Protein AF-A0A5J5WFV6-F1 (afdb_m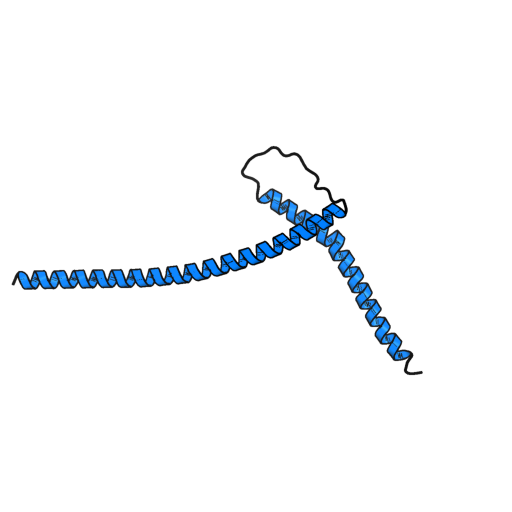onomer_lite)

InterPro domains:
  IPR010471 Protein of unknown function DUF1068 [PF06364] (13-70)

Secondary structure (DSSP, 8-state):
-HHHHHHHHHHHHHHHHHHHHHHHHHHHHHHHHHHHHHHHHHHHHHHHHHHHHHHHHHHHHHHHHTT-----------SS-HHHHHHHHHHHHHHHHIIIIIHHHHHHHHHHHHHHHHHHHHHHHTT--

Foldseek 3Di:
DVVVVVVVVVVVVVVVVVVVVVVVVVVVVVVVVVVVVVVVVVVVVVVVVVVVVVVVVVVVVVCVVVVNDDPPPDDPDDDDPPPVVVVVVVVVVVVCCCVVPVVVVVVVVVVVVVVVVVVVVVVVVVVPD

Sequence (129 aa):
MLNCYSFLHKCFFLLEDKKLASQYQKEADKCNLGMETCEEVREKAEEALSAQMKLTAMWEIRSRQKGWREKVAKSNAQTQGKTNYTRLRSKNNLQKAHNGWLLPLQMHVGGIAAANKNDIDQHAVDTVL

pLDDT: mean 76.07, std 18.39, range [40.69, 98.0]

Radius of gyration: 33.79 Å; chains: 1; bounding box: 56×51×113 Å

Structure (mmCIF, N/CA/C/O backbone):
data_AF-A0A5J5WFV6-F1
#
_entry.id   AF-A0A5J5WFV6-F1
#
loop_
_atom_site.group_PDB
_atom_site.id
_atom_site.type_symbol
_atom_site.label_atom_id
_atom_site.label_alt_id
_atom_site.label_comp_id
_atom_site.label_asym_id
_atom_site.label_entity_id
_atom_site.label_seq_id
_atom_site.pdbx_PDB_ins_code
_atom_site.Cartn_x
_atom_site.Cartn_y
_atom_site.Cartn_z
_atom_site.occupancy
_atom_site.B_iso_or_equiv
_atom_site.auth_seq_id
_atom_site.auth_comp_id
_atom_site.auth_asym_id
_atom_site.auth_atom_id
_atom_site.pdbx_PDB_model_num
ATOM 1 N N . MET A 1 1 ? 32.607 -3.146 -54.985 1.00 63.66 1 MET A N 1
ATOM 2 C CA . MET A 1 1 ? 32.992 -2.215 -53.898 1.00 63.66 1 MET A CA 1
ATOM 3 C C . MET A 1 1 ? 31.770 -1.632 -53.181 1.00 63.66 1 MET A C 1
ATOM 5 O O . MET A 1 1 ? 31.630 -1.908 -51.998 1.00 63.66 1 MET A O 1
ATOM 9 N N . LEU A 1 2 ? 30.848 -0.922 -53.856 1.00 72.75 2 LEU A N 1
ATOM 10 C CA . LEU A 1 2 ? 29.693 -0.272 -53.195 1.00 72.75 2 LEU A CA 1
ATOM 11 C C . LEU A 1 2 ? 28.761 -1.224 -52.409 1.00 72.75 2 LEU A C 1
ATOM 13 O O . LEU A 1 2 ? 28.326 -0.880 -51.313 1.00 72.75 2 LEU A O 1
ATOM 17 N N . ASN A 1 3 ? 28.500 -2.436 -52.912 1.00 82.38 3 ASN A N 1
ATOM 18 C CA . ASN A 1 3 ? 27.613 -3.400 -52.236 1.00 82.38 3 ASN A CA 1
ATOM 19 C C . ASN A 1 3 ? 28.175 -3.914 -50.901 1.00 82.38 3 ASN A C 1
ATOM 21 O O . ASN A 1 3 ? 27.422 -4.119 -49.953 1.00 82.38 3 ASN A O 1
ATOM 25 N N . CYS A 1 4 ? 29.497 -4.068 -50.797 1.00 87.62 4 CYS A N 1
ATOM 26 C CA . CYS A 1 4 ? 30.140 -4.503 -49.556 1.00 87.62 4 CYS A CA 1
ATOM 27 C C . CYS A 1 4 ? 30.084 -3.406 -48.487 1.00 87.62 4 CYS A C 1
ATOM 29 O O . CYS A 1 4 ? 29.856 -3.699 -47.318 1.00 87.62 4 CYS A O 1
ATOM 31 N N . TYR A 1 5 ? 30.239 -2.141 -48.892 1.00 90.12 5 TYR A N 1
ATOM 32 C CA . TYR A 1 5 ? 30.130 -1.005 -47.978 1.00 90.12 5 TYR A CA 1
ATOM 33 C C . TYR A 1 5 ? 28.697 -0.833 -47.455 1.00 90.12 5 TYR A C 1
ATOM 35 O O . TYR A 1 5 ? 28.492 -0.673 -46.256 1.00 90.12 5 TYR A O 1
ATOM 43 N N . SER A 1 6 ? 27.696 -0.952 -48.334 1.00 91.19 6 SER A N 1
ATOM 44 C CA . SER A 1 6 ? 26.281 -0.912 -47.942 1.00 91.19 6 SE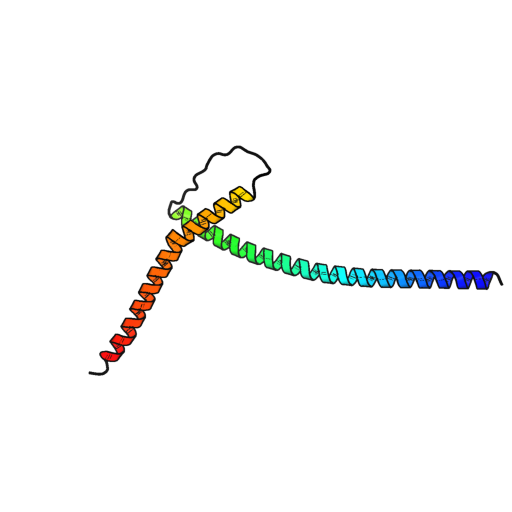R A CA 1
ATOM 45 C C . SER A 1 6 ? 25.917 -2.040 -46.965 1.00 91.19 6 SER A C 1
ATOM 47 O O . SER A 1 6 ? 25.250 -1.797 -45.958 1.00 91.19 6 SER A O 1
ATOM 49 N N . PHE A 1 7 ? 26.415 -3.256 -47.212 1.00 92.19 7 PHE A N 1
ATOM 50 C CA . PHE A 1 7 ? 26.228 -4.391 -46.310 1.00 92.19 7 PHE A CA 1
ATOM 51 C C . PHE A 1 7 ? 26.872 -4.149 -44.937 1.00 92.19 7 PHE A C 1
ATOM 53 O O . PHE A 1 7 ? 26.215 -4.320 -43.911 1.00 92.19 7 PHE A O 1
ATOM 60 N N . LEU A 1 8 ? 28.123 -3.678 -44.909 1.00 93.12 8 LEU A N 1
ATOM 61 C CA . LEU A 1 8 ? 28.847 -3.395 -43.669 1.00 93.12 8 LEU A CA 1
ATOM 62 C C . LEU A 1 8 ? 28.167 -2.295 -42.840 1.00 93.12 8 LEU A C 1
ATOM 64 O O . LEU A 1 8 ? 28.007 -2.443 -41.630 1.00 93.12 8 LEU A O 1
ATOM 68 N N . HIS A 1 9 ? 27.707 -1.229 -43.496 1.00 92.94 9 HIS A N 1
ATOM 69 C CA . HIS A 1 9 ? 26.970 -0.139 -42.861 1.00 92.94 9 HIS A CA 1
ATOM 70 C C . HIS A 1 9 ? 25.666 -0.633 -42.219 1.00 92.94 9 HIS A C 1
ATOM 72 O O . HIS A 1 9 ? 25.372 -0.308 -41.071 1.00 92.94 9 HIS A O 1
ATOM 78 N N . LYS A 1 10 ? 24.917 -1.500 -42.914 1.00 95.50 10 LYS A N 1
ATOM 79 C CA . LYS A 1 10 ? 23.701 -2.115 -42.368 1.00 95.50 10 LYS A CA 1
ATOM 80 C C . LYS A 1 10 ? 23.999 -3.008 -41.160 1.00 95.50 10 LYS A C 1
ATOM 82 O O . LYS A 1 10 ? 23.265 -2.957 -40.179 1.00 95.50 10 LYS A O 1
ATOM 87 N N . CYS A 1 11 ? 25.071 -3.800 -41.200 1.00 94.56 11 CYS A N 1
ATOM 88 C CA . CYS A 1 11 ? 25.491 -4.616 -40.058 1.00 94.56 11 CYS A CA 1
ATOM 89 C C . CYS A 1 11 ? 25.865 -3.763 -38.840 1.00 94.56 11 CYS A C 1
ATOM 91 O O . CYS A 1 11 ? 25.492 -4.123 -37.728 1.00 94.56 11 CYS A O 1
ATOM 93 N N . PHE A 1 12 ? 26.550 -2.636 -39.046 1.00 96.31 12 PHE A N 1
ATOM 94 C CA . PHE A 1 12 ? 26.890 -1.702 -37.973 1.00 96.31 12 PHE A CA 1
ATOM 95 C C . PHE A 1 12 ? 25.637 -1.134 -37.287 1.00 96.31 12 PHE A C 1
ATOM 97 O O . PHE A 1 12 ? 25.502 -1.264 -36.074 1.00 96.31 12 PHE A O 1
ATOM 104 N N . PHE A 1 13 ? 24.674 -0.612 -38.054 1.00 95.88 13 PHE A N 1
ATOM 105 C CA . PHE A 1 13 ? 23.410 -0.109 -37.495 1.00 95.88 13 PHE A CA 1
ATOM 106 C C . PHE A 1 13 ? 22.611 -1.195 -36.763 1.00 95.88 13 PHE A C 1
ATOM 108 O O . PHE A 1 13 ? 22.146 -0.971 -35.652 1.00 95.88 13 PHE A O 1
ATOM 115 N N . LEU A 1 14 ? 22.526 -2.406 -37.326 1.00 96.12 14 LEU A N 1
ATOM 116 C CA . LEU A 1 14 ? 21.851 -3.529 -36.665 1.00 96.12 14 LEU A CA 1
ATOM 117 C C . LEU A 1 14 ? 22.514 -3.934 -35.338 1.00 96.12 14 LEU A C 1
ATOM 119 O O . LEU A 1 14 ? 21.832 -4.436 -34.443 1.00 96.12 14 LEU A O 1
ATOM 123 N N . LEU A 1 15 ? 23.834 -3.781 -35.211 1.00 97.00 15 LEU A N 1
ATOM 124 C CA . LEU A 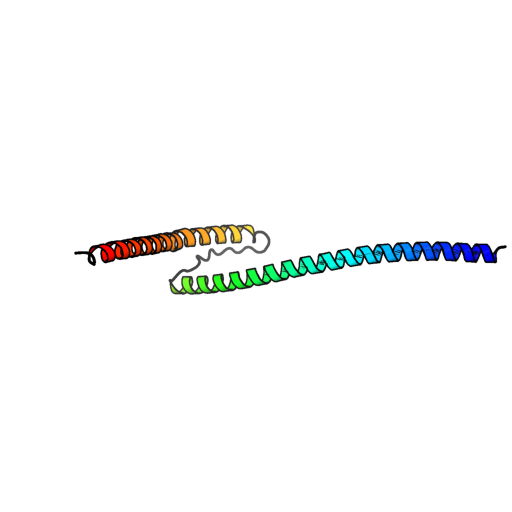1 15 ? 24.549 -4.049 -33.962 1.00 97.00 15 LEU A CA 1
ATOM 125 C C . LEU A 1 15 ? 24.249 -2.975 -32.909 1.00 97.00 15 LEU A C 1
ATOM 127 O O . LEU A 1 15 ? 23.984 -3.326 -31.758 1.00 97.00 15 LEU A O 1
ATOM 131 N N . GLU A 1 16 ? 24.235 -1.701 -33.304 1.00 97.56 16 GLU A N 1
ATOM 132 C CA . GLU A 1 16 ? 23.871 -0.589 -32.417 1.00 97.56 16 GLU A CA 1
ATOM 133 C C . GLU A 1 16 ? 22.410 -0.689 -31.945 1.00 97.56 16 GLU A C 1
ATOM 135 O O . GLU A 1 16 ? 22.148 -0.596 -30.744 1.00 97.56 16 GLU A O 1
ATOM 140 N N . ASP A 1 17 ? 21.470 -1.010 -32.839 1.00 96.81 17 ASP A N 1
ATOM 141 C CA . ASP A 1 17 ? 20.055 -1.205 -32.488 1.00 96.81 17 ASP A CA 1
ATOM 142 C C . ASP A 1 17 ? 19.873 -2.334 -31.464 1.00 96.81 17 ASP A C 1
ATOM 144 O O . ASP A 1 17 ? 19.147 -2.194 -30.478 1.00 96.81 17 ASP A O 1
ATOM 148 N N . LYS A 1 18 ? 20.569 -3.462 -31.650 1.00 97.12 18 LYS A N 1
ATOM 149 C CA . LY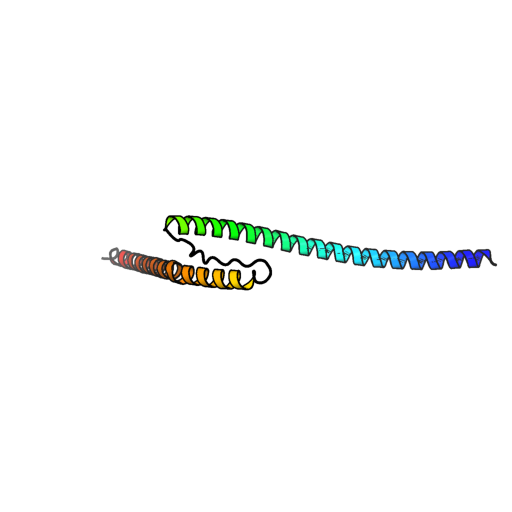S A 1 18 ? 20.518 -4.592 -30.707 1.00 97.12 18 LYS A CA 1
ATOM 150 C C . LYS A 1 18 ? 21.095 -4.234 -29.345 1.00 97.12 18 LYS A C 1
ATOM 152 O O . LYS A 1 18 ? 20.572 -4.675 -28.320 1.00 97.12 18 LYS A O 1
ATOM 157 N N . LYS A 1 19 ? 22.173 -3.452 -29.320 1.00 97.94 19 LYS A N 1
ATOM 158 C CA . LYS A 1 19 ? 22.780 -2.970 -28.079 1.00 97.94 19 LYS A CA 1
ATOM 159 C C . LYS A 1 19 ? 21.809 -2.064 -27.325 1.00 97.94 19 LYS A C 1
ATOM 161 O O . LYS A 1 19 ? 21.613 -2.263 -26.126 1.00 97.94 19 LYS A O 1
ATOM 166 N N . LEU A 1 20 ? 21.159 -1.141 -28.034 1.00 96.38 20 LEU A N 1
ATOM 167 C CA . LEU A 1 20 ? 20.151 -0.254 -27.464 1.00 96.38 20 LEU A CA 1
ATOM 168 C C . LEU A 1 20 ? 18.943 -1.042 -26.936 1.00 96.38 20 LEU A C 1
ATOM 170 O O . LEU A 1 20 ? 18.533 -0.842 -25.794 1.00 96.38 20 LEU A O 1
ATOM 174 N N . ALA A 1 21 ? 18.428 -1.999 -27.710 1.00 96.50 21 ALA A N 1
ATOM 175 C CA . ALA A 1 21 ? 17.331 -2.868 -27.288 1.00 96.50 21 ALA A CA 1
ATOM 176 C C . ALA A 1 21 ? 17.682 -3.680 -26.027 1.00 96.50 21 ALA A C 1
ATOM 178 O O . ALA A 1 21 ? 16.889 -3.745 -25.090 1.00 96.50 21 ALA A O 1
ATOM 179 N N . SER A 1 22 ? 18.894 -4.245 -25.956 1.00 97.25 22 SER A N 1
ATOM 180 C CA . SER A 1 22 ? 19.365 -4.968 -24.766 1.00 97.25 22 SER A CA 1
ATOM 181 C C . SER A 1 22 ? 19.466 -4.063 -23.536 1.00 97.25 22 SER A C 1
ATOM 183 O O . SER A 1 22 ? 19.152 -4.494 -22.426 1.00 97.25 22 SER A O 1
ATOM 185 N N . GLN A 1 23 ? 19.889 -2.810 -23.712 1.00 97.50 23 GLN A N 1
ATOM 186 C CA . GLN A 1 23 ? 19.940 -1.838 -22.624 1.00 97.50 23 GLN A CA 1
ATOM 187 C C . GLN A 1 23 ? 18.539 -1.485 -22.111 1.00 97.50 23 GLN A C 1
ATOM 189 O O . GLN A 1 23 ? 18.329 -1.496 -20.899 1.00 97.50 23 GLN A O 1
ATOM 194 N N . TYR A 1 24 ? 17.583 -1.229 -23.009 1.00 97.12 24 TYR A N 1
ATOM 195 C CA . TYR A 1 24 ? 16.195 -0.965 -22.625 1.00 97.12 24 TYR A CA 1
ATOM 196 C C . TYR A 1 24 ? 15.546 -2.155 -21.926 1.00 97.12 24 TYR A C 1
ATOM 198 O O . TYR A 1 24 ? 14.875 -1.954 -20.920 1.00 97.12 24 TYR A O 1
ATOM 206 N N . GLN A 1 25 ? 15.789 -3.381 -22.399 1.00 97.50 25 GLN A N 1
ATOM 207 C CA . GLN A 1 25 ? 15.270 -4.580 -21.742 1.00 97.50 25 GLN A CA 1
ATOM 208 C C . GLN A 1 25 ? 15.741 -4.662 -20.287 1.00 97.50 25 GLN A C 1
ATOM 210 O O . GLN A 1 25 ? 14.929 -4.832 -19.386 1.00 97.50 25 GLN A O 1
ATOM 215 N N . LYS A 1 26 ? 17.039 -4.450 -20.038 1.00 98.00 26 LYS A N 1
ATOM 216 C CA . LYS A 1 26 ? 17.590 -4.476 -18.674 1.00 98.00 26 LYS A CA 1
ATOM 217 C C . LYS A 1 26 ? 16.966 -3.418 -17.771 1.00 98.00 26 LYS A C 1
ATOM 219 O O . LYS A 1 26 ? 16.784 -3.664 -16.584 1.00 98.00 26 LYS A O 1
ATOM 224 N N . GLU A 1 27 ? 16.686 -2.231 -18.301 1.00 96.81 27 GLU A N 1
ATOM 225 C CA . GLU A 1 27 ? 16.056 -1.167 -17.517 1.00 96.81 27 GLU A CA 1
ATOM 226 C C . GLU A 1 27 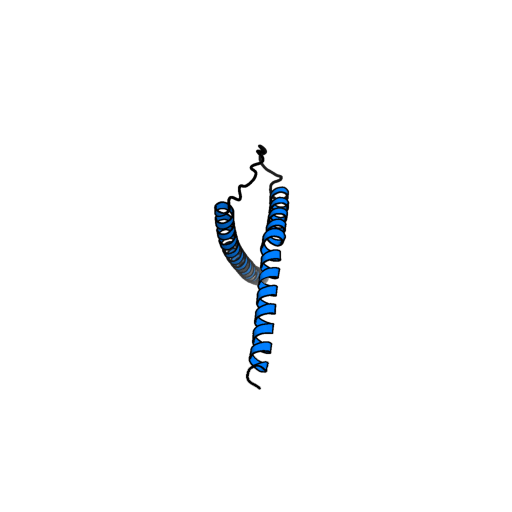? 14.570 -1.451 -17.258 1.00 96.81 27 GLU A C 1
ATOM 228 O O . GLU A 1 27 ? 14.083 -1.201 -16.157 1.00 96.81 27 GLU A O 1
ATOM 233 N N . ALA A 1 28 ? 13.873 -2.055 -18.225 1.00 97.12 28 ALA A N 1
ATOM 234 C CA . ALA A 1 28 ? 12.511 -2.547 -18.042 1.00 97.12 28 ALA A CA 1
ATOM 235 C C . ALA A 1 28 ? 12.452 -3.624 -16.948 1.00 97.12 28 ALA A C 1
ATOM 237 O O . ALA A 1 28 ? 11.608 -3.540 -16.060 1.00 97.12 28 ALA A O 1
ATOM 238 N N . ASP A 1 29 ? 13.394 -4.570 -16.941 1.00 97.56 29 ASP A N 1
ATOM 239 C CA . ASP A 1 29 ? 13.460 -5.624 -15.923 1.00 97.56 29 ASP A CA 1
ATOM 240 C C . ASP A 1 29 ? 13.676 -5.043 -14.513 1.00 97.56 29 ASP A C 1
ATOM 242 O O . ASP A 1 29 ? 13.034 -5.474 -13.555 1.00 97.56 29 ASP A O 1
ATOM 246 N N . LYS A 1 30 ? 14.519 -4.008 -14.373 1.00 97.62 30 LYS A N 1
ATOM 247 C CA . LYS A 1 30 ? 14.677 -3.287 -13.097 1.00 97.62 30 LYS A CA 1
ATOM 248 C C . LYS A 1 30 ? 13.399 -2.569 -12.673 1.00 97.62 30 LYS A C 1
ATOM 250 O O . LYS A 1 30 ? 13.065 -2.580 -11.490 1.00 97.62 30 LYS A O 1
ATOM 255 N N . CYS A 1 31 ? 12.706 -1.925 -13.614 1.00 97.06 31 CYS A N 1
ATOM 256 C CA . CYS A 1 31 ? 11.445 -1.242 -13.338 1.00 97.06 31 CYS A CA 1
ATOM 257 C C . CYS A 1 31 ? 10.379 -2.232 -12.860 1.00 97.06 31 CYS A C 1
ATOM 259 O O . CYS A 1 31 ? 9.724 -1.966 -11.856 1.00 97.06 31 CYS A O 1
ATOM 261 N N . ASN A 1 32 ? 10.275 -3.392 -13.512 1.00 96.38 32 ASN A N 1
ATOM 262 C CA . ASN A 1 32 ? 9.355 -4.459 -13.124 1.00 96.38 32 ASN A CA 1
ATOM 263 C C . ASN A 1 32 ? 9.655 -4.962 -11.709 1.00 96.38 32 ASN A C 1
ATOM 265 O O . ASN A 1 32 ? 8.757 -4.995 -10.872 1.00 96.38 32 ASN A O 1
ATOM 269 N N . LEU A 1 33 ? 10.927 -5.242 -11.405 1.00 96.75 33 LEU A N 1
ATOM 270 C CA . LEU A 1 33 ? 11.340 -5.655 -10.062 1.00 96.75 33 LEU A CA 1
ATOM 271 C C . LEU A 1 33 ? 10.993 -4.596 -8.997 1.00 96.75 33 LEU A C 1
ATOM 273 O O . LEU A 1 33 ? 10.529 -4.916 -7.899 1.00 96.75 33 LEU A O 1
ATOM 277 N N . GLY A 1 34 ? 11.205 -3.317 -9.321 1.00 96.69 34 GLY A N 1
ATOM 278 C CA . GLY A 1 34 ? 10.837 -2.202 -8.448 1.00 96.69 34 GLY A CA 1
ATOM 279 C C . GLY A 1 34 ? 9.324 -2.070 -8.253 1.00 96.69 34 GLY A C 1
ATOM 280 O O . GLY A 1 34 ? 8.873 -1.808 -7.138 1.00 96.69 34 GLY A O 1
ATOM 281 N N . MET A 1 35 ? 8.543 -2.278 -9.316 1.00 97.12 35 MET A N 1
ATOM 282 C CA . MET A 1 35 ? 7.083 -2.236 -9.283 1.00 97.12 35 MET A CA 1
ATOM 283 C C . MET A 1 35 ? 6.524 -3.338 -8.385 1.00 97.12 35 MET A C 1
ATOM 285 O O . MET A 1 35 ? 5.744 -3.028 -7.491 1.00 97.12 35 MET A O 1
ATOM 289 N N . GLU A 1 36 ? 6.977 -4.582 -8.548 1.00 94.62 36 GLU A N 1
ATOM 290 C CA . GLU A 1 36 ? 6.543 -5.707 -7.708 1.00 94.62 36 GLU A CA 1
ATOM 291 C C . GLU A 1 36 ? 6.784 -5.431 -6.218 1.00 94.62 36 GLU A C 1
ATOM 293 O O . GLU A 1 36 ? 5.882 -5.595 -5.398 1.00 94.62 36 GLU A O 1
ATOM 298 N N . THR A 1 37 ? 7.965 -4.908 -5.869 1.00 95.44 37 THR A N 1
ATOM 299 C CA . THR A 1 37 ? 8.287 -4.552 -4.476 1.00 95.44 37 THR A CA 1
ATOM 300 C C . THR A 1 37 ? 7.373 -3.441 -3.943 1.00 95.44 37 THR A C 1
ATOM 302 O O . THR A 1 37 ? 6.931 -3.483 -2.793 1.00 95.44 37 THR A O 1
ATOM 305 N N . CYS A 1 38 ? 7.090 -2.420 -4.759 1.00 94.44 38 CYS A N 1
ATOM 306 C CA . CYS A 1 38 ? 6.215 -1.319 -4.359 1.00 94.44 38 CYS A CA 1
ATOM 307 C C . CYS A 1 38 ? 4.778 -1.797 -4.131 1.00 94.44 38 CYS A C 1
ATOM 309 O O . CYS A 1 38 ? 4.141 -1.387 -3.158 1.00 94.44 38 CYS A O 1
ATOM 311 N N . GLU A 1 39 ? 4.281 -2.660 -5.012 1.00 97.25 39 GLU A N 1
ATOM 312 C CA . GLU A 1 39 ? 2.935 -3.212 -4.918 1.00 97.25 39 GLU A CA 1
ATOM 313 C C . GLU A 1 39 ? 2.788 -4.108 -3.684 1.00 97.25 39 GLU A C 1
ATOM 315 O O . GLU A 1 39 ? 1.833 -3.942 -2.928 1.00 97.25 39 GLU A O 1
ATOM 320 N N . GLU A 1 40 ? 3.783 -4.945 -3.373 1.00 95.44 40 GLU A N 1
ATOM 321 C CA . GLU A 1 40 ? 3.771 -5.764 -2.154 1.00 95.44 40 GLU A CA 1
ATOM 322 C C . GLU A 1 40 ? 3.702 -4.900 -0.878 1.00 95.44 40 GLU A C 1
ATOM 324 O O . GLU A 1 40 ? 2.945 -5.187 0.056 1.00 95.44 40 GLU A O 1
ATOM 329 N N . VAL A 1 41 ? 4.473 -3.808 -0.820 1.00 96.19 41 VAL A N 1
ATOM 330 C CA . VAL A 1 41 ? 4.436 -2.877 0.320 1.00 96.19 41 VAL A CA 1
ATOM 331 C C . VAL A 1 41 ? 3.087 -2.159 0.407 1.00 96.19 41 VAL A C 1
ATOM 333 O O . VAL A 1 41 ? 2.569 -1.980 1.515 1.00 96.19 41 VAL A O 1
ATOM 336 N N . ARG A 1 42 ? 2.500 -1.765 -0.731 1.00 94.12 42 ARG A N 1
ATOM 337 C CA . ARG A 1 42 ? 1.167 -1.147 -0.784 1.00 94.12 42 ARG A CA 1
ATOM 338 C C . ARG A 1 42 ? 0.107 -2.101 -0.237 1.00 94.12 42 ARG A C 1
ATOM 340 O O . ARG A 1 42 ? -0.654 -1.701 0.641 1.00 94.12 42 ARG A O 1
ATOM 347 N N . GLU A 1 43 ? 0.092 -3.350 -0.691 1.00 97.00 43 GLU A N 1
ATOM 348 C CA . GLU A 1 43 ? -0.870 -4.365 -0.246 1.00 97.00 43 GLU A CA 1
ATOM 349 C C . GLU A 1 43 ? -0.765 -4.634 1.260 1.00 97.00 43 GLU A C 1
ATOM 351 O O . GLU A 1 43 ? -1.775 -4.601 1.967 1.00 97.00 43 GLU A O 1
ATOM 356 N N . LYS A 1 44 ? 0.456 -4.780 1.792 1.00 94.94 44 LYS A N 1
ATOM 357 C CA . LYS A 1 44 ? 0.678 -4.925 3.244 1.00 94.94 44 LYS A CA 1
ATOM 358 C C . LYS A 1 44 ? 0.183 -3.712 4.034 1.00 94.94 44 LYS A C 1
ATOM 360 O O . LYS A 1 44 ? -0.391 -3.861 5.116 1.00 94.94 44 LYS A O 1
ATOM 365 N N . ALA A 1 45 ? 0.401 -2.501 3.520 1.00 87.75 45 ALA A N 1
ATOM 366 C CA . ALA A 1 45 ? -0.073 -1.279 4.161 1.00 87.75 45 ALA A CA 1
ATOM 367 C C . ALA A 1 45 ? -1.608 -1.176 4.139 1.00 87.75 45 ALA A C 1
ATOM 369 O O . ALA A 1 45 ? -2.206 -0.762 5.134 1.00 87.75 45 ALA A O 1
ATOM 370 N N . GLU A 1 46 ? -2.249 -1.577 3.042 1.00 92.25 46 GLU A N 1
ATOM 371 C CA . GLU A 1 46 ? -3.708 -1.623 2.916 1.00 92.25 46 GLU A CA 1
ATOM 372 C C . GLU A 1 46 ? -4.337 -2.660 3.851 1.00 92.25 46 GLU A C 1
ATOM 374 O O . GLU A 1 46 ? -5.344 -2.365 4.503 1.00 92.25 46 GLU A O 1
ATOM 379 N N . GLU A 1 47 ? -3.725 -3.835 3.999 1.00 91.12 47 GLU A N 1
ATOM 380 C CA . GLU A 1 47 ? -4.171 -4.851 4.954 1.00 91.12 47 GLU A CA 1
ATOM 381 C C . GLU A 1 47 ? -4.068 -4.343 6.400 1.00 91.12 47 GLU A C 1
ATOM 383 O O . GLU A 1 47 ? -5.042 -4.403 7.162 1.00 91.12 47 GLU A O 1
ATOM 388 N N . ALA A 1 48 ? -2.921 -3.762 6.767 1.00 89.25 48 ALA A N 1
ATOM 389 C CA . ALA A 1 48 ? -2.718 -3.174 8.087 1.00 89.25 48 ALA A CA 1
ATOM 390 C C . ALA A 1 48 ? -3.719 -2.040 8.361 1.00 89.25 48 ALA A C 1
ATOM 392 O O . ALA A 1 48 ? -4.294 -1.959 9.451 1.00 89.25 48 ALA A O 1
ATOM 393 N N . LEU A 1 49 ? -3.976 -1.185 7.366 1.00 84.81 49 LEU A N 1
ATOM 394 C CA . LEU A 1 49 ? -4.956 -0.111 7.476 1.00 84.81 49 LEU A CA 1
ATOM 395 C C . LEU A 1 49 ? -6.376 -0.664 7.646 1.00 84.81 49 LEU A C 1
ATOM 397 O O . LEU A 1 49 ? -7.108 -0.196 8.516 1.00 84.81 49 LEU A O 1
ATOM 401 N N . SER A 1 50 ? -6.757 -1.688 6.884 1.00 83.88 50 SER A N 1
ATOM 402 C CA . SER A 1 50 ? -8.059 -2.353 7.001 1.00 83.88 50 SER A CA 1
ATOM 403 C C . SER A 1 50 ? -8.267 -2.958 8.394 1.00 83.88 50 SER A C 1
ATOM 405 O O . SER A 1 50 ? -9.315 -2.756 9.018 1.00 83.88 50 SER A O 1
ATOM 407 N N . ALA A 1 51 ? -7.251 -3.629 8.946 1.00 90.31 51 ALA A N 1
ATOM 408 C CA . ALA A 1 51 ? -7.285 -4.148 10.312 1.00 90.31 51 ALA A CA 1
ATOM 409 C C . ALA A 1 51 ? -7.452 -3.023 11.354 1.00 90.31 51 ALA A C 1
ATOM 411 O O . ALA A 1 51 ? -8.297 -3.120 12.251 1.00 90.31 51 ALA A O 1
ATOM 412 N N . GLN A 1 52 ? -6.714 -1.919 11.198 1.00 83.56 52 GLN A N 1
ATOM 413 C CA . GLN A 1 52 ? -6.835 -0.735 12.057 1.00 83.56 52 GLN A CA 1
ATOM 414 C C . GLN A 1 52 ? -8.220 -0.086 11.967 1.00 83.56 52 GLN A C 1
ATOM 416 O O . GLN A 1 52 ? -8.789 0.301 12.991 1.00 83.56 52 GLN A O 1
ATOM 421 N N . MET A 1 53 ? -8.806 0.002 10.771 1.00 86.44 53 MET A N 1
ATOM 422 C CA . MET A 1 53 ? -10.152 0.544 10.570 1.00 86.44 53 MET A CA 1
ATOM 423 C C . MET A 1 53 ? -11.212 -0.317 11.262 1.00 86.44 53 MET A C 1
ATOM 425 O O . MET A 1 53 ? -12.092 0.231 11.923 1.00 86.44 53 MET A O 1
ATOM 429 N N . LYS A 1 54 ? -11.103 -1.652 11.193 1.00 89.31 54 LYS A N 1
ATOM 430 C CA . LYS A 1 54 ? -12.013 -2.571 11.901 1.00 89.31 54 LYS A CA 1
ATOM 431 C C . LYS A 1 54 ? -11.949 -2.374 13.415 1.00 89.31 54 LYS A C 1
ATOM 433 O O . LYS A 1 54 ? -12.987 -2.231 14.061 1.00 89.31 54 LYS A O 1
ATOM 438 N N . LEU A 1 55 ? -10.741 -2.312 13.981 1.00 79.12 55 LEU A N 1
ATOM 439 C CA . LEU A 1 55 ? -10.543 -2.023 15.405 1.00 79.12 55 LEU A CA 1
ATOM 440 C C . LEU A 1 55 ? -11.141 -0.663 15.771 1.00 79.12 55 LEU A C 1
ATOM 442 O O . LEU A 1 55 ? -11.911 -0.563 16.725 1.00 79.12 55 LEU A O 1
ATOM 446 N N . THR A 1 56 ? -10.842 0.366 14.981 1.00 79.94 56 THR A N 1
ATOM 447 C CA . THR A 1 56 ? -11.344 1.727 15.200 1.00 79.94 56 THR A CA 1
ATOM 448 C C . THR A 1 56 ? -12.873 1.777 15.171 1.00 79.94 56 THR A C 1
ATOM 450 O O . THR A 1 56 ? -13.469 2.377 16.063 1.00 79.94 56 THR A O 1
ATOM 453 N N . ALA A 1 57 ? -13.524 1.094 14.225 1.00 82.44 57 ALA A N 1
ATOM 454 C CA . ALA A 1 57 ? -14.981 1.012 14.146 1.00 82.44 57 ALA A CA 1
ATOM 455 C C . ALA A 1 57 ? -15.593 0.318 15.375 1.00 82.44 57 ALA A C 1
ATOM 457 O O . ALA A 1 57 ? -16.566 0.812 15.946 1.00 82.44 57 ALA A O 1
ATOM 458 N N . MET A 1 58 ? -15.001 -0.788 15.841 1.00 85.56 58 MET A N 1
ATOM 459 C CA . MET A 1 58 ? -15.448 -1.454 17.072 1.00 85.56 58 MET A CA 1
ATOM 460 C C . MET A 1 58 ? -15.334 -0.534 18.295 1.00 85.56 58 MET A C 1
ATOM 462 O O . MET A 1 58 ? -16.256 -0.463 19.115 1.00 85.56 58 MET A O 1
ATOM 466 N N . TRP A 1 59 ? -14.223 0.198 18.415 1.00 82.38 59 TRP A N 1
ATOM 467 C CA . TRP A 1 59 ? -14.024 1.172 19.489 1.00 82.38 59 TRP A CA 1
ATOM 468 C C . TRP A 1 59 ? -15.004 2.341 19.399 1.00 82.38 59 TRP A C 1
ATOM 470 O O . TRP A 1 59 ? -15.537 2.765 20.428 1.00 82.38 59 TRP A O 1
ATOM 480 N N . GLU A 1 60 ? -15.302 2.826 18.193 1.00 81.56 60 GLU A N 1
ATOM 481 C CA . GLU A 1 60 ? -16.307 3.863 17.990 1.00 81.56 60 GLU A CA 1
ATOM 482 C C . GLU A 1 60 ? -17.680 3.385 18.467 1.00 81.56 60 GLU A C 1
ATOM 484 O O . GLU A 1 60 ? -18.282 4.054 19.308 1.00 81.56 60 GLU A O 1
ATOM 489 N N . ILE A 1 61 ? -18.146 2.210 18.029 1.00 82.88 61 ILE A N 1
ATOM 490 C CA . ILE A 1 61 ? -19.435 1.639 18.454 1.00 82.88 61 ILE A CA 1
ATOM 491 C C . ILE A 1 61 ? -19.514 1.557 19.982 1.00 82.88 61 ILE A C 1
ATOM 493 O O . ILE A 1 61 ? -20.475 2.046 20.583 1.00 82.88 61 ILE A O 1
ATOM 497 N N . ARG A 1 62 ? -18.477 1.008 20.629 1.00 84.75 62 ARG A N 1
ATOM 498 C CA . ARG A 1 62 ? -18.407 0.912 22.095 1.00 84.75 62 ARG A CA 1
ATOM 499 C C . ARG A 1 62 ? -18.478 2.288 22.758 1.00 84.75 62 ARG A C 1
ATOM 501 O O . ARG A 1 62 ? -19.164 2.452 23.766 1.00 84.75 62 ARG A O 1
ATOM 508 N N . SER A 1 63 ? -17.806 3.289 22.194 1.00 76.56 63 SER A N 1
ATOM 509 C CA . SER A 1 63 ? -17.862 4.658 22.711 1.00 76.56 63 SER A CA 1
ATOM 510 C C . SER A 1 63 ? -19.276 5.248 22.602 1.00 76.56 63 SER A C 1
ATOM 512 O O . SER A 1 63 ? -19.781 5.817 23.574 1.00 76.56 63 SER A O 1
ATOM 514 N N . ARG A 1 64 ? -19.969 5.044 21.469 1.00 82.19 64 ARG A N 1
ATOM 515 C CA . ARG A 1 64 ? -21.342 5.531 21.261 1.00 82.19 64 ARG A CA 1
ATOM 516 C C . ARG A 1 64 ? -22.317 4.884 22.244 1.00 82.19 64 ARG A C 1
ATOM 518 O O . ARG A 1 64 ? -23.137 5.596 22.820 1.00 82.19 64 ARG A O 1
ATOM 525 N N . GLN A 1 65 ? -22.184 3.577 22.492 1.00 81.44 65 GLN A N 1
ATOM 526 C CA . GLN A 1 65 ? -22.971 2.852 23.502 1.00 81.44 65 GLN A CA 1
ATOM 527 C C . GLN A 1 65 ? -22.767 3.410 24.916 1.00 81.44 65 GLN A C 1
ATOM 529 O O . GLN A 1 65 ? -23.706 3.466 25.702 1.00 81.44 65 GLN A O 1
ATOM 534 N N . LYS A 1 66 ? -21.558 3.883 25.237 1.00 83.38 66 LYS A N 1
ATOM 535 C CA . LYS A 1 66 ? -21.251 4.559 26.508 1.00 83.38 66 LYS A CA 1
ATOM 536 C C . LYS A 1 66 ? -21.662 6.038 26.530 1.00 83.38 66 LYS A C 1
ATOM 538 O O . LYS A 1 66 ? -21.282 6.760 27.446 1.00 83.38 66 LYS A O 1
ATOM 543 N N . GLY A 1 67 ? -22.418 6.503 25.533 1.00 81.12 67 GLY A N 1
ATOM 544 C CA . GLY A 1 67 ? -22.948 7.865 25.469 1.00 81.12 67 GLY A CA 1
ATOM 545 C C . GLY A 1 67 ? -21.979 8.906 24.906 1.00 81.12 67 GLY A C 1
ATOM 546 O O . GLY A 1 67 ? -22.271 10.100 24.967 1.00 81.12 67 GLY A O 1
ATOM 547 N N . TRP A 1 68 ? -20.845 8.498 24.325 1.00 75.38 68 TRP A N 1
ATOM 548 C CA . TRP A 1 68 ? -19.849 9.434 23.802 1.00 75.38 68 TRP A CA 1
ATOM 549 C C . TRP A 1 68 ? -20.341 10.048 22.485 1.00 75.38 68 TRP A C 1
ATOM 551 O O . TRP A 1 68 ? -20.295 9.444 21.409 1.00 75.38 68 TRP A O 1
ATOM 561 N N . ARG A 1 69 ? -20.847 11.280 22.568 1.00 74.12 69 ARG A N 1
ATOM 562 C CA . ARG A 1 69 ? -21.268 12.078 21.413 1.00 74.12 69 ARG A CA 1
ATOM 563 C C . ARG A 1 69 ? -20.127 12.974 20.955 1.00 74.12 69 ARG A C 1
ATOM 565 O O . ARG A 1 69 ? -19.452 13.621 21.754 1.00 74.12 69 ARG A O 1
ATOM 572 N N . GLU A 1 70 ? -19.930 13.031 19.647 1.00 67.06 70 GLU A N 1
ATOM 573 C CA . GLU A 1 70 ? -18.999 13.982 19.061 1.00 67.06 70 GLU A CA 1
ATOM 574 C C . GLU A 1 70 ? -19.613 15.378 19.160 1.00 67.06 70 GLU A C 1
ATOM 576 O O . GLU A 1 70 ? -20.752 15.591 18.745 1.00 67.06 70 GLU A O 1
ATOM 581 N N . LYS A 1 71 ? -18.884 16.338 19.741 1.00 63.84 71 LYS A N 1
ATOM 582 C CA . LYS A 1 71 ? -19.304 17.739 19.687 1.00 63.84 71 LYS A CA 1
ATOM 583 C C . LYS A 1 71 ? -19.184 18.178 18.227 1.00 63.84 71 LYS A C 1
ATOM 585 O O . LYS A 1 71 ? -18.078 18.414 17.728 1.00 63.84 71 LYS A O 1
ATOM 590 N N . VAL A 1 72 ? -20.319 18.210 17.533 1.00 53.12 72 VAL A N 1
ATOM 591 C CA . VAL A 1 72 ? -20.431 18.733 16.171 1.00 53.12 72 VAL A CA 1
ATOM 592 C C . VAL A 1 72 ? -20.254 20.244 16.265 1.00 53.12 72 VAL A C 1
ATOM 594 O O . VAL A 1 72 ? -21.202 20.988 16.501 1.00 53.12 72 VAL A O 1
ATOM 597 N N . ALA A 1 73 ? -19.015 20.709 16.132 1.00 55.09 73 ALA A N 1
ATOM 598 C CA . ALA A 1 73 ? -18.782 22.098 15.784 1.00 55.09 73 ALA A CA 1
ATOM 599 C C . ALA A 1 73 ? -19.201 22.245 14.317 1.00 55.09 73 ALA A C 1
ATOM 601 O O . ALA A 1 73 ? -18.578 21.654 13.435 1.00 55.09 73 ALA A O 1
ATOM 602 N N . LYS A 1 74 ? -20.295 22.970 14.063 1.00 49.59 74 LYS A N 1
ATOM 603 C CA . LYS A 1 74 ? -20.681 23.378 12.709 1.00 49.59 74 LYS A CA 1
ATOM 604 C C . LYS A 1 74 ? -19.528 24.196 12.124 1.00 49.59 74 LYS A C 1
ATOM 606 O O . LYS A 1 74 ? -19.317 25.326 12.545 1.00 49.59 74 LYS A O 1
ATOM 611 N N . SER A 1 75 ? -18.797 23.650 11.161 1.00 51.62 75 SER A N 1
ATOM 612 C CA . SER A 1 75 ? -17.912 24.443 10.311 1.00 51.62 75 SER A CA 1
ATOM 613 C C . SER A 1 75 ? -18.312 24.224 8.859 1.00 51.62 75 SER A C 1
ATOM 615 O O . SER A 1 75 ? -17.917 23.241 8.232 1.00 51.62 75 SER A O 1
ATOM 617 N N . ASN A 1 76 ? -19.118 25.150 8.337 1.00 48.56 76 ASN A N 1
ATOM 618 C CA . ASN A 1 76 ? -19.188 25.399 6.904 1.00 48.56 76 ASN A CA 1
ATOM 619 C C . ASN A 1 76 ? -17.799 25.868 6.460 1.00 48.56 76 ASN A C 1
ATOM 621 O O . ASN A 1 76 ? -17.418 26.985 6.786 1.00 48.56 76 ASN A O 1
ATOM 625 N N . ALA A 1 77 ? -17.040 25.026 5.762 1.00 41.44 77 ALA A N 1
ATOM 626 C CA . ALA A 1 77 ? -15.946 25.462 4.896 1.00 41.44 77 ALA A CA 1
ATOM 627 C C . ALA A 1 77 ? -15.489 24.285 4.030 1.00 41.44 77 ALA A C 1
ATOM 629 O O . ALA A 1 77 ? -15.000 23.264 4.523 1.00 41.44 77 ALA A O 1
ATOM 630 N N . GLN A 1 78 ? -15.688 24.433 2.726 1.00 49.16 78 GLN A N 1
ATOM 631 C CA . GLN A 1 78 ? -15.168 23.542 1.704 1.00 49.16 78 GLN A CA 1
ATOM 632 C C . GLN A 1 78 ? -13.627 23.590 1.669 1.00 49.16 78 GLN A C 1
ATOM 634 O O . GLN A 1 78 ? -13.009 24.610 1.951 1.00 49.16 78 GLN A O 1
ATOM 639 N N . THR A 1 79 ? -13.051 22.438 1.311 1.00 54.16 79 THR A N 1
ATOM 640 C CA . THR A 1 79 ? -11.822 22.257 0.512 1.00 54.16 79 THR A CA 1
ATOM 641 C C . THR A 1 79 ? -10.578 23.099 0.849 1.00 54.16 79 THR A C 1
ATOM 643 O O . THR A 1 79 ? -10.476 24.243 0.440 1.00 54.16 79 THR A O 1
ATOM 646 N N . GLN A 1 80 ? -9.594 22.425 1.475 1.00 40.69 80 GLN A N 1
ATOM 647 C CA . GLN A 1 80 ? -8.115 22.587 1.383 1.00 40.69 80 GLN A CA 1
ATOM 648 C C . GLN A 1 80 ? -7.322 22.645 2.712 1.00 40.69 80 GLN A C 1
ATOM 650 O O . GLN A 1 80 ? -6.101 22.565 2.688 1.00 40.69 80 GLN A O 1
ATOM 655 N N . GLY A 1 81 ? -7.968 22.596 3.887 1.00 44.88 81 GLY A N 1
ATOM 656 C CA . GLY A 1 81 ? -7.293 22.481 5.206 1.00 44.88 81 GLY A CA 1
ATOM 657 C C . GLY A 1 81 ? -7.449 21.129 5.934 1.00 44.88 81 GLY A C 1
ATOM 658 O O . GLY A 1 81 ? -7.189 21.018 7.133 1.00 44.88 81 GLY A O 1
ATOM 659 N N . LYS A 1 82 ? -7.945 20.095 5.241 1.00 43.56 82 LYS A N 1
ATOM 660 C CA . LYS A 1 82 ? -8.602 18.919 5.851 1.00 43.56 82 LYS A CA 1
ATOM 661 C C . LYS A 1 82 ? -7.672 17.888 6.511 1.00 43.56 82 LYS A C 1
ATOM 663 O O . LYS A 1 82 ? -8.158 17.041 7.254 1.00 43.56 82 LYS A O 1
ATOM 668 N N . THR A 1 83 ? -6.358 17.938 6.301 1.00 49.03 83 THR A N 1
ATOM 669 C CA . THR A 1 83 ? -5.420 16.944 6.866 1.00 49.03 83 THR A CA 1
ATOM 670 C C . THR A 1 83 ? -4.873 17.343 8.240 1.00 49.03 83 THR A C 1
ATOM 672 O O . THR A 1 83 ? -4.650 16.474 9.081 1.00 49.03 83 THR A O 1
ATOM 675 N N . ASN A 1 84 ? -4.735 18.644 8.526 1.00 50.44 84 ASN A N 1
ATOM 676 C CA . ASN A 1 84 ? -4.174 19.127 9.795 1.00 50.44 84 ASN A CA 1
ATOM 677 C C . ASN A 1 84 ? -5.198 19.153 10.941 1.00 50.44 84 ASN A C 1
ATOM 679 O O . ASN A 1 84 ? -4.900 18.668 12.032 1.00 50.44 84 ASN A O 1
ATOM 683 N N . TYR A 1 85 ? -6.427 19.628 10.701 1.00 47.19 85 TYR A N 1
ATOM 684 C CA . TYR A 1 85 ? -7.478 19.640 11.732 1.00 47.19 85 TYR A CA 1
ATOM 685 C C . TYR A 1 85 ? -7.867 18.217 12.168 1.00 47.19 85 TYR A C 1
ATOM 687 O O . TYR A 1 85 ? -7.973 17.923 13.358 1.00 47.19 85 TYR A O 1
ATOM 695 N N . THR A 1 86 ? -7.992 17.302 11.205 1.00 49.53 86 THR A N 1
ATOM 696 C CA . THR A 1 86 ? -8.349 15.897 11.451 1.00 49.53 86 THR A CA 1
ATOM 697 C C . THR A 1 86 ? -7.243 15.157 12.213 1.00 49.53 86 THR A C 1
ATOM 699 O O . THR A 1 86 ? -7.532 14.418 13.154 1.00 49.53 86 THR A O 1
ATOM 702 N N . ARG A 1 87 ? -5.964 15.424 11.898 1.00 51.31 87 ARG A N 1
ATOM 703 C CA . ARG A 1 87 ? -4.803 14.856 12.608 1.00 51.31 87 ARG A CA 1
ATOM 704 C C . ARG A 1 87 ? -4.685 15.367 14.048 1.00 51.31 87 ARG A C 1
ATOM 706 O O . ARG A 1 87 ? -4.479 14.566 14.959 1.00 51.31 87 ARG A O 1
ATOM 713 N N . LEU A 1 88 ? -4.857 16.671 14.276 1.00 52.34 88 LEU A N 1
ATOM 714 C CA . LEU A 1 88 ? -4.837 17.261 15.622 1.00 52.34 88 LEU A CA 1
ATOM 715 C C . LEU A 1 88 ? -6.000 16.746 16.487 1.00 52.34 88 LEU A C 1
ATOM 717 O O . LEU A 1 88 ? -5.811 16.444 17.668 1.00 52.34 88 LEU A O 1
ATOM 721 N N . ARG A 1 89 ? -7.186 16.564 15.890 1.00 49.03 89 ARG A N 1
ATOM 722 C CA . ARG A 1 89 ? -8.367 16.002 16.562 1.00 49.03 89 ARG A CA 1
ATOM 723 C C . ARG A 1 89 ? -8.179 14.524 16.922 1.00 49.03 89 ARG A C 1
ATOM 725 O O . ARG A 1 89 ? -8.433 14.151 18.066 1.00 49.03 89 ARG A O 1
ATOM 732 N N . SER A 1 90 ? -7.662 13.707 15.998 1.00 55.44 90 SER A N 1
ATOM 733 C CA . SER A 1 90 ? -7.328 12.295 16.250 1.00 55.44 90 SER A CA 1
ATOM 734 C C . SER A 1 90 ? -6.321 12.145 17.391 1.00 55.44 90 SER A C 1
ATOM 736 O O . SER A 1 90 ? -6.503 11.300 18.264 1.00 55.44 90 SER A O 1
ATOM 738 N N . LYS A 1 91 ? -5.290 13.000 17.432 1.00 57.97 91 LYS A N 1
ATOM 739 C CA . LYS A 1 91 ? -4.265 12.978 18.486 1.00 57.97 91 LYS A CA 1
ATOM 740 C C . LYS A 1 91 ? -4.846 13.325 19.864 1.00 57.97 91 LYS A C 1
ATOM 742 O O . LYS A 1 91 ? -4.515 12.668 20.845 1.00 57.97 91 LYS A O 1
ATOM 747 N N . ASN A 1 92 ? -5.757 14.301 19.940 1.00 63.00 92 ASN A N 1
ATOM 748 C CA . ASN A 1 92 ? -6.436 14.674 21.189 1.00 63.00 92 ASN A CA 1
ATOM 749 C C . ASN A 1 92 ? -7.366 13.557 21.701 1.00 63.00 92 ASN A C 1
ATOM 751 O O . ASN A 1 92 ? -7.372 13.252 22.893 1.00 63.00 92 ASN A O 1
ATOM 755 N N . ASN A 1 93 ? -8.111 12.911 20.801 1.00 65.44 93 ASN A N 1
ATOM 756 C CA . ASN A 1 93 ? -8.994 11.800 21.156 1.00 65.44 93 ASN A CA 1
ATOM 757 C C . ASN A 1 93 ? -8.204 10.558 21.595 1.00 65.44 93 ASN A C 1
ATOM 759 O O . ASN A 1 93 ? -8.566 9.939 22.594 1.00 65.44 93 ASN A O 1
ATOM 763 N N . LEU A 1 94 ? -7.094 10.242 20.916 1.00 68.88 94 LEU A N 1
ATOM 764 C CA . LEU A 1 94 ? -6.207 9.142 21.299 1.00 68.88 94 LEU A CA 1
ATOM 765 C C . LEU A 1 94 ? -5.563 9.394 22.667 1.00 68.88 94 LEU A C 1
ATOM 767 O O . LEU A 1 94 ? -5.557 8.501 23.507 1.00 68.88 94 LEU A O 1
ATOM 771 N N . GLN A 1 95 ? -5.103 10.621 22.934 1.00 68.94 95 GLN A N 1
ATOM 772 C CA . GLN A 1 95 ? -4.547 10.988 24.239 1.00 68.94 95 GLN A CA 1
ATOM 773 C C . GLN A 1 95 ? -5.589 10.878 25.362 1.00 68.94 95 GLN A C 1
ATOM 775 O O . GLN 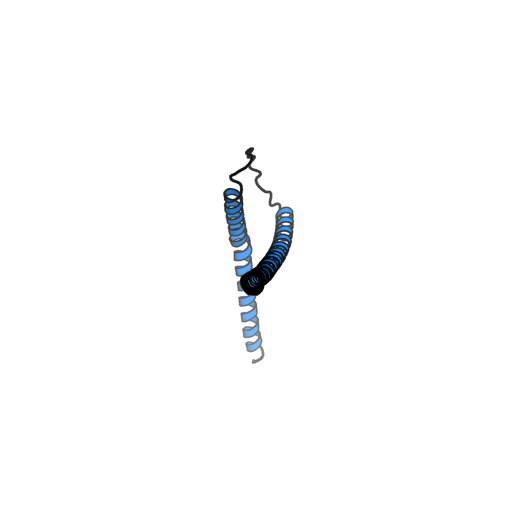A 1 95 ? -5.278 10.425 26.463 1.00 68.94 95 GLN A O 1
ATOM 780 N N . LYS A 1 96 ? -6.843 11.259 25.092 1.00 74.00 96 LYS A N 1
ATOM 781 C CA . LYS A 1 96 ? -7.951 11.104 26.046 1.00 74.00 96 LYS A CA 1
ATOM 782 C C . LYS A 1 96 ? -8.300 9.641 26.297 1.00 74.00 96 LYS A C 1
ATOM 784 O O . LYS A 1 96 ? -8.532 9.280 27.446 1.00 74.00 96 LYS A O 1
ATOM 789 N N . ALA A 1 97 ? -8.314 8.807 25.259 1.00 70.75 97 ALA A N 1
ATOM 790 C CA . ALA A 1 97 ? -8.527 7.368 25.399 1.00 70.75 97 ALA A CA 1
ATOM 791 C C . ALA A 1 97 ? -7.379 6.711 26.184 1.00 70.75 97 ALA A C 1
ATOM 793 O O . ALA A 1 97 ? -7.626 5.950 27.118 1.00 70.75 97 ALA A O 1
ATOM 794 N N . HIS A 1 98 ? -6.133 7.081 25.873 1.00 72.56 98 HIS A N 1
ATOM 795 C CA . HIS A 1 98 ? -4.950 6.635 26.602 1.00 72.56 98 HIS A CA 1
ATOM 796 C C . HIS A 1 98 ? -5.068 6.956 28.100 1.00 72.56 98 HIS A C 1
ATOM 798 O O . HIS A 1 98 ? -4.972 6.073 28.949 1.00 72.56 98 HIS A O 1
ATOM 804 N N . ASN A 1 99 ? -5.352 8.217 28.429 1.00 71.25 99 ASN A N 1
ATOM 805 C CA . ASN A 1 99 ? -5.336 8.671 29.816 1.00 71.25 99 ASN A CA 1
ATOM 806 C C . ASN A 1 99 ? -6.581 8.263 30.610 1.00 71.25 99 ASN A C 1
ATOM 808 O O . ASN A 1 99 ? -6.480 7.981 31.797 1.00 71.25 99 ASN A O 1
ATOM 812 N N . GLY A 1 100 ? -7.756 8.251 29.981 1.00 71.81 100 GLY A N 1
ATOM 813 C CA . GLY A 1 100 ? -9.013 7.978 30.678 1.00 71.81 100 GLY A CA 1
ATOM 814 C C . GLY A 1 100 ? -9.347 6.495 30.816 1.00 71.81 100 GLY A C 1
ATOM 815 O O . GLY A 1 100 ? -10.193 6.151 31.630 1.00 71.81 100 GLY A O 1
ATOM 816 N N . TRP A 1 101 ? -8.742 5.630 29.995 1.00 73.00 101 TRP A N 1
ATOM 817 C CA . TRP A 1 101 ? -9.126 4.217 29.909 1.00 73.00 101 TRP A CA 1
ATOM 818 C C . TRP A 1 101 ? -7.912 3.308 30.057 1.00 73.00 101 TRP A C 1
ATOM 820 O O . TRP A 1 101 ? -7.894 2.450 30.933 1.00 73.00 101 TRP A O 1
ATOM 830 N N . LEU A 1 102 ? -6.879 3.521 29.242 1.00 76.94 102 LEU A N 1
ATOM 831 C CA . LEU A 1 102 ? -5.688 2.667 29.212 1.00 76.94 102 LEU A CA 1
ATOM 832 C C . LEU A 1 102 ? -4.889 2.747 30.520 1.00 76.94 102 LEU A C 1
ATOM 834 O O . LEU A 1 102 ? -4.549 1.704 31.066 1.00 76.94 102 LEU A O 1
ATOM 838 N N . LEU A 1 103 ? -4.673 3.949 31.069 1.00 79.56 103 LEU A N 1
ATOM 839 C CA . LEU A 1 103 ? -3.986 4.122 32.357 1.00 79.56 103 LEU A CA 1
ATOM 840 C C . LEU A 1 103 ? -4.754 3.492 33.542 1.00 79.56 103 LEU A C 1
ATOM 842 O O . LEU A 1 103 ? -4.143 2.724 34.287 1.00 79.56 103 LEU A O 1
ATOM 846 N N . PRO A 1 104 ? -6.075 3.717 33.723 1.00 82.75 104 PRO A N 1
ATOM 847 C CA . PRO A 1 104 ? -6.841 3.022 34.762 1.00 82.75 104 PRO A CA 1
ATOM 848 C C . PRO A 1 104 ? -6.868 1.501 34.597 1.00 82.75 104 PRO A C 1
ATOM 850 O O . PRO A 1 104 ? -6.754 0.777 35.583 1.00 82.75 104 PRO A O 1
ATOM 853 N N . LEU A 1 105 ? -6.983 1.002 33.362 1.00 75.69 105 LEU A N 1
ATOM 854 C CA . LEU A 1 105 ? -6.951 -0.436 33.093 1.00 75.69 105 LEU A CA 1
ATOM 855 C C . LEU A 1 105 ? -5.573 -1.036 33.392 1.00 75.69 105 LEU A C 1
ATOM 857 O O . LEU A 1 105 ? -5.505 -2.097 34.002 1.00 75.69 105 LEU A O 1
ATOM 861 N N . GLN A 1 106 ? -4.482 -0.355 33.035 1.00 82.75 106 GLN A N 1
ATOM 862 C CA . GLN A 1 106 ? -3.124 -0.775 33.392 1.00 82.75 106 GLN A CA 1
ATOM 863 C C . GLN A 1 106 ? -2.911 -0.798 34.906 1.00 82.75 106 GLN A C 1
ATOM 865 O O . GLN A 1 106 ? -2.322 -1.745 35.418 1.00 82.75 106 GLN A O 1
ATOM 870 N N . MET A 1 107 ? -3.425 0.199 35.630 1.00 83.44 107 MET A N 1
ATOM 871 C CA . MET A 1 107 ? -3.369 0.229 37.093 1.00 83.44 107 MET A CA 1
ATOM 872 C C . MET A 1 107 ? -4.154 -0.934 37.706 1.00 83.44 107 MET A C 1
ATOM 874 O O . MET A 1 107 ? -3.653 -1.607 38.601 1.00 83.44 107 MET A O 1
ATOM 878 N N . HIS A 1 108 ? -5.364 -1.200 37.210 1.00 76.19 108 HIS A N 1
ATOM 879 C CA . HIS A 1 108 ? -6.199 -2.277 37.731 1.00 76.19 108 HIS A CA 1
ATOM 880 C C . HIS A 1 108 ? -5.602 -3.659 37.438 1.00 76.19 108 HIS A C 1
ATOM 882 O O . HIS A 1 108 ? -5.506 -4.481 38.342 1.00 76.19 108 HIS A O 1
ATOM 888 N N . VAL A 1 109 ? -5.114 -3.897 36.215 1.00 81.25 109 VAL A N 1
ATOM 889 C CA . VAL A 1 109 ? -4.411 -5.140 35.851 1.00 81.25 109 VAL A CA 1
ATOM 890 C C . VAL A 1 109 ? -3.106 -5.288 36.633 1.00 81.25 109 VAL A C 1
ATOM 892 O O . VAL A 1 109 ? -2.802 -6.386 37.081 1.00 81.25 109 VAL A O 1
ATOM 895 N N . GLY A 1 110 ? -2.361 -4.203 36.861 1.00 81.81 110 GLY A N 1
ATOM 896 C CA . GLY A 1 110 ? -1.172 -4.208 37.717 1.00 81.81 110 GLY A CA 1
ATOM 897 C C . GLY A 1 110 ? -1.494 -4.542 39.176 1.00 81.81 110 GLY A C 1
ATOM 898 O O . GLY A 1 110 ? -0.774 -5.319 39.795 1.00 81.81 110 GLY A O 1
ATOM 899 N N . GLY A 1 111 ? -2.607 -4.025 39.704 1.00 70.19 111 GLY A N 1
ATOM 900 C CA . GLY A 1 111 ? -3.109 -4.349 41.041 1.00 70.19 111 GLY A CA 1
ATOM 901 C C . GLY A 1 111 ? -3.570 -5.802 41.168 1.00 70.19 111 GLY A C 1
ATOM 902 O O . GLY A 1 111 ? -3.235 -6.460 42.146 1.00 70.19 111 GLY A O 1
ATOM 903 N N . ILE A 1 112 ? -4.261 -6.334 40.155 1.00 67.56 112 ILE A N 1
ATOM 904 C CA . ILE A 1 112 ? -4.645 -7.753 40.090 1.00 67.56 112 ILE A CA 1
ATOM 905 C C . ILE A 1 112 ? -3.401 -8.644 39.970 1.00 67.56 112 ILE A C 1
ATOM 907 O O . ILE A 1 112 ? -3.303 -9.657 40.655 1.00 67.56 112 ILE A O 1
ATOM 911 N N . ALA A 1 113 ? -2.427 -8.265 39.139 1.00 69.88 113 ALA A N 1
ATOM 912 C CA . ALA A 1 113 ? -1.176 -9.001 38.978 1.00 69.88 113 ALA A CA 1
ATOM 913 C C . ALA A 1 113 ? -0.327 -8.994 40.258 1.00 69.88 113 ALA A C 1
ATOM 915 O O . ALA A 1 113 ? 0.334 -9.987 40.544 1.00 69.88 113 ALA A O 1
ATOM 916 N N . ALA A 1 114 ? -0.358 -7.904 41.032 1.00 60.09 114 ALA A N 1
ATOM 917 C CA . ALA A 1 114 ? 0.280 -7.827 42.341 1.00 60.09 114 ALA A CA 1
ATOM 918 C C . ALA A 1 114 ? -0.465 -8.673 43.388 1.00 60.09 114 ALA A C 1
ATOM 920 O O . ALA A 1 114 ? 0.174 -9.445 44.090 1.00 60.09 114 ALA A O 1
ATOM 921 N N . ALA A 1 115 ? -1.799 -8.599 43.449 1.00 58.84 115 ALA A N 1
ATOM 922 C CA . ALA A 1 115 ? -2.610 -9.394 44.376 1.00 58.84 115 ALA A CA 1
ATOM 923 C C . ALA A 1 115 ? -2.459 -10.908 44.137 1.00 58.84 115 ALA A C 1
ATOM 925 O O . ALA A 1 115 ? -2.195 -11.650 45.074 1.00 58.84 115 ALA A O 1
ATOM 926 N N . ASN A 1 116 ? -2.492 -11.348 42.874 1.00 55.62 116 ASN A N 1
ATOM 927 C CA . ASN A 1 116 ? -2.284 -12.752 42.501 1.00 55.62 116 ASN A CA 1
ATOM 928 C C . ASN A 1 116 ? -0.860 -13.254 42.825 1.00 55.62 116 ASN A C 1
ATOM 930 O O . ASN A 1 116 ? -0.641 -14.441 43.026 1.00 55.62 116 ASN A O 1
ATOM 934 N N . LYS A 1 117 ? 0.133 -12.358 42.895 1.00 59.69 117 LYS A N 1
ATOM 935 C CA . LYS A 1 117 ? 1.499 -12.717 43.304 1.00 59.69 117 LYS A CA 1
ATOM 936 C C . LYS A 1 117 ? 1.584 -12.999 44.806 1.00 59.69 117 LYS A C 1
ATOM 938 O O . LYS A 1 117 ? 2.285 -13.915 45.213 1.00 59.69 117 LYS A O 1
ATOM 943 N N . ASN A 1 118 ? 0.813 -12.258 45.598 1.00 55.56 118 ASN A N 1
ATOM 944 C CA . ASN A 1 118 ? 0.780 -12.379 47.054 1.00 55.56 118 ASN A CA 1
ATOM 945 C C . ASN A 1 118 ? 0.001 -13.625 47.517 1.00 55.56 118 ASN A C 1
ATOM 947 O O . ASN A 1 118 ? 0.342 -14.207 48.542 1.00 55.56 118 ASN A O 1
ATOM 951 N N . ASP A 1 119 ? -1.004 -14.066 46.751 1.00 51.94 119 ASP A N 1
ATOM 952 C CA . ASP A 1 119 ? -1.763 -15.291 47.051 1.00 51.94 119 ASP A CA 1
ATOM 953 C C . ASP A 1 119 ? -0.930 -16.570 46.831 1.00 51.94 119 ASP A C 1
ATOM 955 O O . ASP A 1 119 ? -1.132 -17.561 47.528 1.00 51.94 119 ASP A O 1
ATOM 959 N N . ILE A 1 120 ? 0.046 -16.553 45.914 1.00 52.12 120 ILE A N 1
ATOM 960 C CA . ILE A 1 120 ? 0.970 -17.682 45.688 1.00 52.12 120 ILE A CA 1
ATOM 961 C C . ILE A 1 120 ? 1.972 -17.811 46.846 1.00 52.12 120 ILE A C 1
ATOM 963 O O . ILE A 1 120 ? 2.256 -18.924 47.290 1.00 52.12 120 ILE A O 1
ATOM 967 N N . ASP A 1 121 ? 2.464 -16.686 47.368 1.00 51.12 121 ASP A N 1
ATOM 968 C CA . ASP A 1 121 ? 3.412 -16.680 48.485 1.00 51.12 121 ASP A CA 1
ATOM 969 C C . ASP A 1 121 ? 2.726 -17.020 49.827 1.00 51.12 121 ASP A C 1
ATOM 971 O O . ASP A 1 121 ? 3.330 -17.689 50.665 1.00 51.12 121 ASP A O 1
ATOM 975 N N . GLN A 1 122 ? 1.448 -16.660 50.025 1.00 51.12 122 GLN A N 1
ATOM 976 C CA . GLN A 1 122 ? 0.696 -17.009 51.242 1.00 51.12 122 GLN A CA 1
ATOM 977 C C . GLN A 1 122 ? 0.288 -18.497 51.280 1.00 51.12 122 GLN A C 1
ATOM 979 O O . GLN A 1 122 ? 0.405 -19.143 52.322 1.00 51.12 122 GLN A O 1
ATOM 984 N N . HIS A 1 123 ? -0.102 -19.087 50.141 1.00 47.12 123 HIS A N 1
ATOM 985 C CA . HIS A 1 123 ? -0.483 -20.508 50.065 1.00 47.12 123 HIS A CA 1
ATOM 986 C C . HIS A 1 123 ? 0.709 -21.470 50.259 1.00 47.12 123 HIS A C 1
ATOM 988 O O . HIS A 1 123 ? 0.517 -22.635 50.622 1.00 47.12 123 HIS A O 1
ATOM 994 N N . ALA A 1 124 ? 1.939 -20.989 50.033 1.00 44.22 124 ALA A N 1
ATOM 995 C CA . ALA A 1 124 ? 3.173 -21.728 50.295 1.00 44.22 124 ALA A CA 1
ATOM 996 C C . ALA A 1 124 ? 3.557 -21.752 51.789 1.00 44.22 124 ALA A C 1
ATOM 998 O O . ALA A 1 124 ? 4.220 -22.694 52.221 1.00 44.22 124 ALA A O 1
ATOM 999 N N . VAL A 1 125 ? 3.127 -20.763 52.584 1.00 49.97 125 VAL A N 1
ATOM 1000 C CA . VAL A 1 125 ? 3.419 -20.695 54.028 1.00 49.97 125 VAL A CA 1
ATOM 1001 C C . VAL A 1 125 ? 2.426 -21.531 54.844 1.00 49.97 125 VAL A C 1
ATOM 1003 O O . VAL A 1 125 ? 2.848 -22.253 55.744 1.00 49.97 125 VAL A O 1
ATOM 1006 N N . ASP A 1 126 ? 1.142 -21.552 54.472 1.00 45.34 126 ASP A N 1
ATOM 1007 C CA . ASP A 1 126 ? 0.103 -22.300 55.208 1.00 45.34 126 ASP A CA 1
ATOM 1008 C C . ASP A 1 126 ? 0.107 -23.824 54.940 1.00 45.34 126 ASP A C 1
ATOM 1010 O O . ASP A 1 126 ? -0.668 -24.565 55.538 1.00 45.34 126 ASP A O 1
ATOM 1014 N N . THR A 1 127 ? 0.990 -24.320 54.062 1.00 50.41 127 THR A N 1
ATOM 1015 C CA . THR A 1 127 ? 1.174 -25.767 53.803 1.00 50.41 127 THR A CA 1
ATOM 1016 C C . THR A 1 127 ? 2.363 -26.363 54.583 1.00 50.41 127 THR A C 1
ATOM 1018 O O . THR A 1 127 ? 2.577 -27.573 54.552 1.00 50.41 127 THR A O 1
ATOM 1021 N N . VAL A 1 128 ? 3.157 -25.538 55.280 1.00 51.44 128 VAL A N 1
ATOM 1022 C CA . VAL A 1 128 ? 4.399 -25.962 55.966 1.00 51.44 128 VAL A CA 1
ATOM 1023 C C . VAL A 1 128 ? 4.302 -25.863 57.502 1.00 51.44 128 VAL A C 1
ATOM 1025 O O . VAL A 1 128 ? 5.308 -26.045 58.186 1.00 51.44 128 VAL A O 1
ATOM 1028 N N . LEU A 1 129 ? 3.108 -25.651 58.074 1.00 40.97 129 LEU A N 1
ATOM 1029 C CA . LEU A 1 129 ? 2.884 -25.777 59.523 1.00 40.97 129 LEU A CA 1
ATOM 1030 C C . LEU A 1 129 ? 1.894 -26.893 59.871 1.00 40.97 129 LEU A C 1
ATOM 1032 O O . LEU A 1 129 ? 0.803 -26.922 59.263 1.00 40.97 129 LEU A O 1
#

Organism: Gossypium barbadense (NCBI:txid3634)